Protein AF-A0A7W4W6Y3-F1 (afdb_monomer)

Secondary structure (DSSP, 8-state):
---HHHHHHHHH--GGGHHHHHHHHHHHHHHHSSHHHHHHHHHH-EEGGGTTEEHHHHHHTT-HHHHHHHHHHHHHHHT-

Nearest PDB structures (foldseek):
  6fkg-assembly1_C  TM=7.875E-01  e=5.953E-02  Mycobacterium tuberculosis H37Rv
  8gug-assembly1_C-2  TM=7.371E-01  e=1.110E-01  Vibrio parahaemolyticus RIMD 2210633
  8qnq-assembly1_B  TM=7.946E-01  e=4.124E+00  Pseudomonas aeruginosa PAO1

Radius of gyration: 11.6 Å; Cα contacts (8 Å, |Δi|>4): 80; chains: 1; bounding box: 25×31×28 Å

Mean predicted aligned error: 5.47 Å

Structure (mmCIF, N/CA/C/O backbone):
data_AF-A0A7W4W6Y3-F1
#
_entry.id   AF-A0A7W4W6Y3-F1
#
loop_
_atom_site.group_PDB
_atom_site.id
_atom_site.type_symbol
_atom_site.label_atom_id
_atom_site.label_alt_id
_atom_site.label_comp_id
_atom_site.label_asym_id
_atom_site.label_entity_id
_atom_site.label_seq_id
_atom_site.pdbx_PDB_ins_code
_atom_site.Cartn_x
_atom_site.Cartn_y
_atom_site.Cartn_z
_atom_site.occupancy
_atom_site.B_iso_or_equiv
_atom_site.auth_seq_id
_atom_site.auth_comp_id
_atom_site.auth_asym_id
_atom_site.auth_atom_id
_atom_site.pdbx_PDB_model_num
ATOM 1 N N . MET A 1 1 ? 12.584 14.681 4.678 1.00 59.22 1 MET A N 1
ATOM 2 C CA . MET A 1 1 ? 11.674 14.010 3.729 1.00 59.22 1 MET A CA 1
ATOM 3 C C . MET A 1 1 ? 10.699 13.213 4.568 1.00 59.22 1 MET A C 1
ATOM 5 O O . MET A 1 1 ? 11.139 12.659 5.564 1.00 59.22 1 MET A O 1
ATOM 9 N N . MET A 1 2 ? 9.407 13.264 4.256 1.00 73.00 2 MET A N 1
ATOM 10 C CA . MET A 1 2 ? 8.391 12.479 4.962 1.00 73.00 2 MET A CA 1
ATOM 11 C C . MET A 1 2 ? 8.380 11.083 4.336 1.00 73.00 2 MET A C 1
ATOM 13 O O . MET A 1 2 ? 8.259 10.993 3.115 1.00 73.00 2 MET A O 1
ATOM 17 N N . GLY A 1 3 ? 8.565 10.024 5.124 1.00 82.31 3 GLY A N 1
ATOM 18 C CA . GLY A 1 3 ? 8.569 8.655 4.610 1.00 82.31 3 GLY A CA 1
ATOM 19 C C . GLY A 1 3 ? 7.184 8.212 4.130 1.00 82.31 3 GLY A C 1
ATOM 20 O O . GLY A 1 3 ? 6.158 8.754 4.556 1.00 82.31 3 GLY A O 1
ATOM 21 N N . LEU A 1 4 ? 7.136 7.180 3.279 1.00 84.94 4 LEU A N 1
ATOM 22 C CA . LEU A 1 4 ? 5.889 6.601 2.749 1.00 84.94 4 LEU A CA 1
ATOM 23 C C . LEU A 1 4 ? 4.878 6.273 3.854 1.00 84.94 4 LEU A C 1
ATOM 25 O O . LEU A 1 4 ? 3.694 6.601 3.766 1.00 84.94 4 LEU A O 1
ATOM 29 N N . ARG A 1 5 ? 5.372 5.687 4.942 1.00 86.19 5 ARG A N 1
ATOM 30 C CA . ARG A 1 5 ? 4.569 5.309 6.107 1.00 86.19 5 ARG A CA 1
ATOM 31 C C . ARG A 1 5 ? 3.962 6.520 6.814 1.00 86.19 5 ARG A C 1
ATOM 33 O O . ARG A 1 5 ? 2.777 6.521 7.141 1.00 86.19 5 ARG A O 1
ATOM 40 N N . GLU A 1 6 ? 4.766 7.555 7.044 1.00 84.19 6 GLU A N 1
ATOM 41 C CA . GLU A 1 6 ? 4.332 8.794 7.703 1.00 84.19 6 GLU A CA 1
ATOM 42 C C . GLU A 1 6 ? 3.282 9.527 6.863 1.00 84.19 6 GLU A C 1
ATOM 44 O O . GLU A 1 6 ? 2.312 10.072 7.398 1.00 84.19 6 GLU A O 1
ATOM 49 N N . LYS A 1 7 ? 3.443 9.480 5.537 1.00 84.31 7 LYS A N 1
ATOM 50 C CA . LYS A 1 7 ? 2.496 10.037 4.577 1.00 84.31 7 LYS A CA 1
ATOM 51 C C . LYS A 1 7 ? 1.155 9.301 4.615 1.00 84.31 7 LYS A C 1
ATOM 53 O O . LYS A 1 7 ? 0.137 9.943 4.847 1.00 84.31 7 LYS A O 1
ATOM 58 N N . MET A 1 8 ? 1.149 7.971 4.510 1.00 85.75 8 MET A N 1
ATOM 59 C CA . MET A 1 8 ? -0.072 7.151 4.595 1.00 85.75 8 MET A CA 1
ATOM 60 C C . MET A 1 8 ? -0.824 7.319 5.925 1.00 85.75 8 MET A C 1
ATOM 62 O O . MET A 1 8 ? -2.057 7.365 5.965 1.00 85.75 8 MET A O 1
ATOM 66 N N . LEU A 1 9 ? -0.097 7.419 7.041 1.00 83.19 9 LEU A N 1
ATOM 67 C CA . LEU A 1 9 ? -0.706 7.676 8.350 1.00 83.19 9 LEU A CA 1
ATOM 68 C C . LEU A 1 9 ? -1.356 9.058 8.412 1.00 83.19 9 LEU A C 1
ATOM 70 O O . LEU A 1 9 ? -2.448 9.196 8.962 1.00 83.19 9 LEU A O 1
ATOM 74 N N . SER A 1 10 ? -0.714 10.056 7.807 1.00 85.25 10 SER A N 1
ATOM 75 C CA . SER A 1 10 ? -1.258 11.411 7.703 1.00 85.25 10 SER A CA 1
ATOM 76 C C . SER A 1 10 ? -2.483 11.466 6.785 1.00 85.25 10 SER A C 1
ATOM 78 O O . SER A 1 10 ? -3.474 12.096 7.143 1.00 85.25 10 SER A O 1
ATOM 80 N N . ASP A 1 11 ? -2.449 10.760 5.650 1.00 81.56 11 ASP A N 1
ATOM 81 C CA . ASP A 1 11 ? -3.552 10.676 4.680 1.00 81.56 11 ASP A CA 1
ATOM 82 C C . ASP A 1 11 ? -4.787 9.978 5.259 1.00 81.56 11 ASP A C 1
ATOM 84 O O . ASP A 1 11 ? -5.918 10.405 5.042 1.00 81.56 11 ASP A O 1
ATOM 88 N N . SER A 1 12 ? -4.578 8.893 6.007 1.00 78.75 12 SER A N 1
ATOM 89 C CA . SER A 1 12 ? -5.678 8.099 6.554 1.00 78.75 12 SER A CA 1
ATOM 90 C C . SER A 1 12 ? -6.344 8.730 7.778 1.00 78.75 12 SER A C 1
ATOM 92 O O . SER A 1 12 ? -7.491 8.402 8.100 1.00 78.75 12 SER A O 1
ATOM 94 N N . GLY A 1 13 ? -5.628 9.603 8.498 1.00 75.38 13 GLY A N 1
ATOM 95 C CA . GLY A 1 13 ? -6.116 10.296 9.692 1.00 75.38 13 GLY A CA 1
ATOM 96 C C . GLY A 1 13 ? -6.574 9.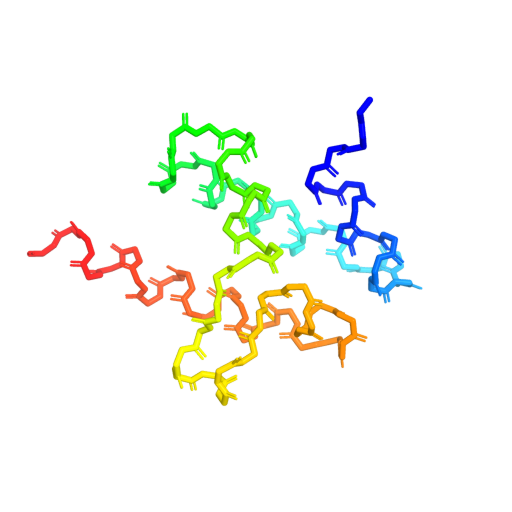370 10.827 1.00 75.38 13 GLY A C 1
ATOM 97 O O . GLY A 1 13 ? -7.268 9.821 11.740 1.00 75.38 13 GLY A O 1
ATOM 98 N N . MET A 1 14 ? -6.241 8.071 10.777 1.00 70.12 14 MET A N 1
ATOM 99 C CA . MET A 1 14 ? -6.722 7.070 11.731 1.00 70.12 14 MET A CA 1
ATOM 100 C C . MET A 1 14 ? -5.561 6.285 12.359 1.00 70.12 14 MET A C 1
ATOM 102 O O . MET A 1 14 ? -4.870 5.535 11.668 1.00 70.12 14 MET A O 1
ATOM 106 N N . PRO A 1 15 ? -5.388 6.348 13.692 1.00 66.50 15 PRO A N 1
ATOM 107 C CA . PRO A 1 15 ? -4.270 5.696 14.378 1.00 66.50 15 PRO A CA 1
ATOM 108 C C . PRO A 1 15 ? -4.329 4.157 14.343 1.00 66.50 15 PRO A C 1
ATOM 110 O O . PRO A 1 15 ? -3.314 3.502 14.573 1.00 66.50 15 PRO A O 1
ATOM 113 N N . GLY A 1 16 ? -5.492 3.569 14.034 1.00 72.50 16 GLY A N 1
ATOM 114 C CA . GLY A 1 16 ? -5.694 2.115 13.952 1.00 72.50 16 GLY A CA 1
ATOM 115 C C . GLY A 1 16 ? -5.205 1.456 12.656 1.00 72.50 16 GLY A C 1
ATOM 116 O O . GLY A 1 16 ? -5.268 0.236 12.541 1.00 72.50 16 GLY A O 1
ATOM 117 N N . LEU A 1 17 ? -4.726 2.232 11.678 1.00 73.00 17 LEU A N 1
ATOM 118 C CA . LEU A 1 17 ? -4.267 1.710 10.384 1.00 73.00 17 LEU A CA 1
ATOM 119 C C . LEU A 1 17 ? -2.762 1.439 10.312 1.00 73.00 17 LEU A C 1
ATOM 121 O O . LEU A 1 17 ? -2.308 0.878 9.320 1.00 73.00 17 LEU A O 1
ATOM 125 N N . GLN A 1 18 ? -2.005 1.759 11.365 1.00 77.25 18 GLN A N 1
ATOM 126 C CA . GLN A 1 18 ? -0.561 1.510 11.461 1.00 77.25 18 GLN A CA 1
ATOM 127 C C . GLN A 1 18 ? -0.101 0.125 10.974 1.00 77.25 18 GLN A C 1
ATOM 129 O O . GLN A 1 18 ? 0.784 0.099 10.121 1.00 77.25 18 GLN A O 1
ATOM 134 N N . PRO A 1 19 ? -0.690 -1.008 11.415 1.00 81.00 19 PRO A N 1
ATOM 135 C CA . PRO A 1 19 ? -0.228 -2.321 10.959 1.00 81.00 19 PRO A CA 1
ATOM 136 C C . PRO A 1 19 ? -0.457 -2.542 9.458 1.00 81.00 19 PRO A C 1
ATOM 138 O O . PRO A 1 19 ? 0.357 -3.168 8.794 1.00 81.00 19 PRO A O 1
ATOM 141 N N . ARG A 1 20 ? -1.537 -1.983 8.896 1.00 83.44 20 ARG A N 1
ATOM 142 C CA . ARG A 1 20 ? -1.829 -2.085 7.457 1.00 83.44 20 ARG A CA 1
ATOM 143 C C . ARG A 1 20 ? -0.903 -1.203 6.628 1.00 83.44 20 ARG A C 1
ATOM 145 O O . ARG A 1 20 ? -0.462 -1.618 5.569 1.00 83.44 20 ARG A O 1
ATOM 152 N N . VAL A 1 21 ? -0.609 0.002 7.113 1.00 84.81 21 VAL A N 1
ATOM 153 C CA . VAL A 1 21 ? 0.337 0.924 6.472 1.00 84.81 21 VAL A CA 1
ATOM 154 C C . VAL A 1 21 ? 1.744 0.333 6.448 1.00 84.81 21 VAL A C 1
ATOM 156 O O . VAL A 1 21 ? 2.434 0.450 5.440 1.00 84.81 21 VAL A O 1
ATOM 159 N N . GLU A 1 22 ? 2.166 -0.305 7.541 1.00 85.81 22 GLU A N 1
ATOM 160 C CA . GLU A 1 22 ? 3.463 -0.980 7.604 1.00 85.81 22 GLU A CA 1
ATOM 161 C C . GLU A 1 22 ? 3.542 -2.131 6.594 1.00 85.81 22 GLU A C 1
ATOM 163 O O . GLU A 1 22 ? 4.507 -2.187 5.838 1.00 85.81 22 GLU A O 1
ATOM 168 N N . GLU A 1 23 ? 2.497 -2.961 6.505 1.00 87.62 23 GLU A N 1
ATOM 169 C CA . GLU A 1 23 ? 2.419 -4.050 5.525 1.00 87.62 23 GLU A CA 1
ATOM 170 C C . GLU A 1 23 ? 2.470 -3.524 4.078 1.00 87.62 23 GLU A C 1
ATOM 172 O O . GLU A 1 23 ? 3.313 -3.963 3.303 1.00 87.62 23 GLU A O 1
ATOM 177 N N . ILE A 1 24 ? 1.657 -2.517 3.722 1.00 86.69 24 ILE A N 1
ATOM 178 C CA . ILE A 1 24 ? 1.665 -1.913 2.374 1.00 86.69 24 ILE A CA 1
ATOM 179 C C . ILE A 1 24 ? 3.047 -1.355 2.028 1.00 86.69 24 ILE A C 1
ATOM 181 O O . ILE A 1 24 ? 3.559 -1.607 0.939 1.00 86.69 24 ILE A O 1
ATOM 185 N N . ALA A 1 25 ? 3.640 -0.566 2.928 1.00 87.50 25 ALA A N 1
ATOM 186 C CA . ALA A 1 25 ? 4.923 0.077 2.676 1.00 87.50 25 ALA A CA 1
ATOM 187 C C . ALA A 1 25 ? 6.049 -0.952 2.529 1.00 87.50 25 ALA A C 1
ATOM 189 O O . ALA A 1 25 ? 6.900 -0.792 1.657 1.00 87.50 25 ALA A O 1
ATOM 190 N N . GLN A 1 26 ? 6.037 -2.009 3.345 1.00 88.00 26 GLN A N 1
ATOM 191 C CA . GLN A 1 26 ? 7.001 -3.098 3.244 1.00 88.00 26 GLN A CA 1
ATOM 192 C C . GLN A 1 26 ? 6.850 -3.845 1.919 1.00 88.00 26 GLN A C 1
ATOM 194 O O . GLN A 1 26 ? 7.820 -3.922 1.171 1.00 88.00 26 GLN A O 1
ATOM 199 N N . THR A 1 27 ? 5.638 -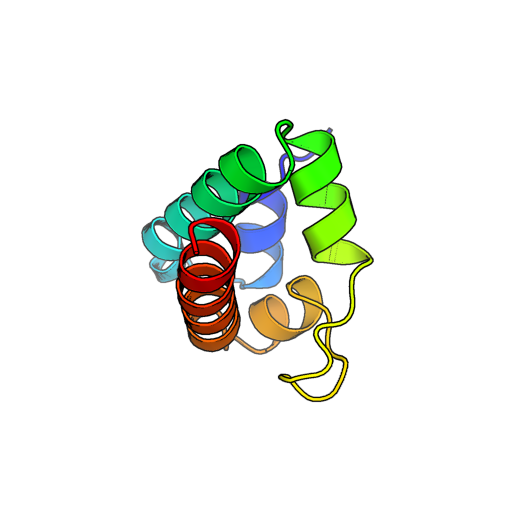4.296 1.582 1.00 88.06 27 THR A N 1
ATOM 200 C CA . THR A 1 27 ? 5.378 -5.006 0.324 1.00 88.06 27 THR A CA 1
ATOM 201 C C . THR A 1 27 ? 5.743 -4.151 -0.884 1.00 88.06 27 THR A C 1
ATOM 203 O O . THR A 1 27 ? 6.416 -4.630 -1.788 1.00 88.06 27 THR A O 1
ATOM 206 N N . LEU A 1 28 ? 5.372 -2.867 -0.900 1.00 86.69 28 LEU A N 1
ATOM 207 C CA . LEU A 1 28 ? 5.756 -1.964 -1.986 1.00 86.69 28 LEU A CA 1
ATOM 208 C C . LEU A 1 28 ? 7.267 -1.778 -2.081 1.00 86.69 28 LEU A C 1
ATOM 210 O O . LEU A 1 28 ? 7.789 -1.737 -3.187 1.00 86.69 28 LEU A O 1
ATOM 214 N N . CYS A 1 29 ? 7.966 -1.659 -0.953 1.00 87.69 29 CYS A N 1
ATOM 215 C CA . CYS A 1 29 ? 9.420 -1.530 -0.935 1.00 87.69 29 CYS A CA 1
ATOM 216 C C . CYS A 1 29 ? 10.104 -2.796 -1.473 1.00 87.69 29 CYS A C 1
ATOM 218 O O . CYS A 1 29 ? 11.064 -2.691 -2.231 1.00 87.69 29 CYS A O 1
ATOM 220 N N . GLU A 1 30 ? 9.587 -3.983 -1.148 1.00 86.81 30 GLU A N 1
ATOM 221 C CA . GLU A 1 30 ? 10.064 -5.248 -1.721 1.00 86.81 30 GLU A CA 1
ATOM 222 C C . GLU A 1 30 ? 9.790 -5.328 -3.228 1.00 86.81 30 GLU A C 1
ATOM 224 O O . GLU A 1 30 ? 10.645 -5.778 -3.988 1.00 86.81 30 GLU A O 1
ATOM 229 N N . TRP A 1 31 ? 8.633 -4.832 -3.672 1.00 84.38 31 TRP A N 1
ATOM 230 C CA . TRP A 1 31 ? 8.213 -4.887 -5.072 1.00 84.38 31 TRP A CA 1
ATOM 231 C C . TRP A 1 31 ? 8.963 -3.894 -5.970 1.00 84.38 31 TRP A C 1
ATOM 233 O O . TRP A 1 31 ? 9.352 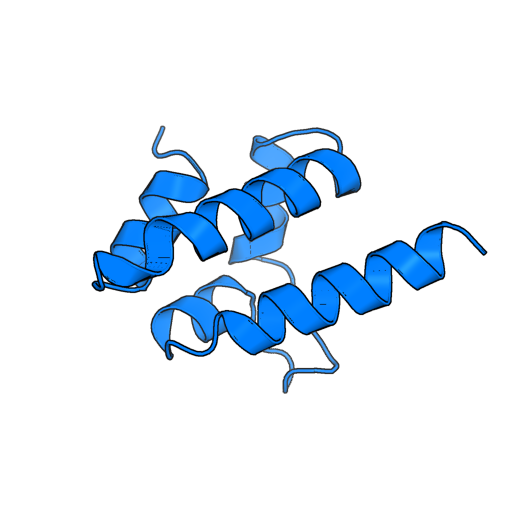-4.228 -7.087 1.00 84.38 31 TRP A O 1
ATOM 243 N N . THR A 1 32 ? 9.188 -2.668 -5.491 1.00 85.44 32 THR A N 1
ATOM 244 C CA . THR A 1 32 ? 9.901 -1.615 -6.235 1.00 85.44 32 THR A CA 1
ATOM 245 C C . THR A 1 32 ? 11.410 -1.613 -5.977 1.00 85.44 32 THR A C 1
ATOM 247 O O . THR A 1 32 ? 12.173 -0.979 -6.705 1.00 85.44 32 THR A O 1
ATOM 250 N N . GLY A 1 33 ? 11.863 -2.311 -4.933 1.00 84.12 33 GLY A N 1
ATOM 251 C CA . GLY A 1 33 ? 13.260 -2.392 -4.513 1.00 84.12 33 GLY A CA 1
ATOM 252 C C . GLY A 1 33 ? 13.782 -1.159 -3.765 1.00 84.12 33 GLY A C 1
ATOM 253 O O . GLY A 1 33 ? 14.964 -1.123 -3.418 1.00 84.12 33 GLY A O 1
ATOM 254 N N . SER A 1 34 ? 12.957 -0.131 -3.530 1.00 86.75 34 SER A N 1
ATOM 255 C CA . SER A 1 34 ? 13.363 1.075 -2.799 1.00 86.75 34 SER A CA 1
ATOM 256 C C . SER A 1 34 ? 12.172 1.844 -2.226 1.00 86.75 34 SER A C 1
ATOM 258 O O . SER A 1 34 ? 11.129 1.962 -2.866 1.00 86.75 34 SER A O 1
ATOM 260 N N . GLU A 1 35 ? 12.347 2.450 -1.049 1.00 86.00 35 GLU A N 1
ATOM 261 C CA . GLU A 1 35 ? 11.306 3.263 -0.409 1.00 86.00 35 GLU A CA 1
ATOM 262 C C . GLU A 1 35 ? 10.910 4.487 -1.255 1.00 86.00 35 GLU A C 1
ATOM 264 O O . GLU A 1 35 ? 9.724 4.792 -1.355 1.00 86.00 35 GLU A O 1
ATOM 269 N N . ASP A 1 36 ? 11.858 5.143 -1.936 1.00 87.88 36 ASP A N 1
ATOM 270 C CA . ASP A 1 36 ? 11.564 6.268 -2.837 1.00 87.88 36 ASP A CA 1
ATOM 271 C C . ASP A 1 36 ? 10.674 5.844 -4.014 1.00 87.88 36 ASP A C 1
ATOM 273 O O . ASP A 1 36 ? 9.735 6.551 -4.382 1.00 87.88 36 ASP A O 1
ATOM 277 N N . GLN A 1 37 ? 10.922 4.663 -4.589 1.00 87.62 37 GLN A N 1
ATOM 278 C CA . GLN A 1 37 ? 10.095 4.138 -5.679 1.00 87.62 37 GLN A CA 1
ATOM 279 C C . GLN A 1 37 ? 8.731 3.661 -5.175 1.00 87.62 37 GLN A C 1
ATOM 281 O O . GLN A 1 37 ? 7.721 3.889 -5.836 1.00 87.62 37 GLN A O 1
ATOM 286 N N . ALA A 1 38 ? 8.679 3.044 -3.991 1.00 88.75 38 ALA A N 1
ATOM 287 C CA . ALA A 1 38 ? 7.427 2.699 -3.323 1.00 88.75 38 ALA A CA 1
ATOM 288 C C . ALA A 1 38 ? 6.577 3.952 -3.060 1.00 88.75 38 ALA A C 1
ATOM 290 O O . ALA A 1 38 ? 5.366 3.940 -3.285 1.00 88.75 38 ALA A O 1
ATOM 291 N N . TYR A 1 39 ? 7.218 5.047 -2.642 1.00 89.12 39 TYR A N 1
ATOM 292 C CA . TYR A 1 39 ? 6.569 6.340 -2.476 1.00 89.12 39 TYR A CA 1
ATOM 293 C C . TYR A 1 39 ? 6.035 6.869 -3.804 1.00 89.12 39 TYR A C 1
ATOM 295 O O . TYR A 1 39 ? 4.852 7.171 -3.902 1.00 89.12 39 TYR A O 1
ATOM 303 N N . GLN A 1 40 ? 6.869 6.938 -4.841 1.00 89.38 40 GLN A N 1
ATOM 304 C CA . GLN A 1 40 ? 6.449 7.391 -6.170 1.00 89.38 40 GLN A CA 1
A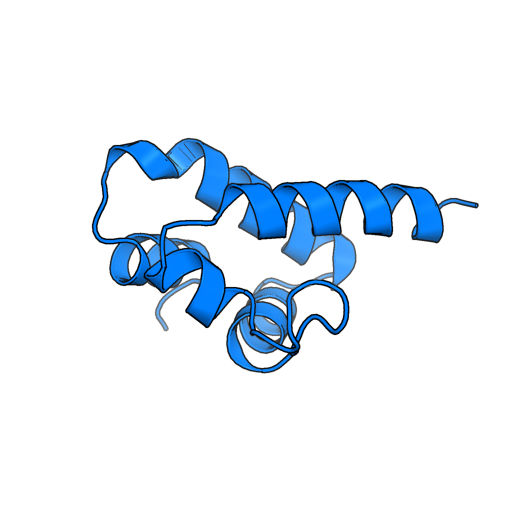TOM 305 C C . GLN A 1 40 ? 5.268 6.574 -6.702 1.00 89.38 40 GLN A C 1
ATOM 307 O O . GLN A 1 40 ? 4.272 7.145 -7.137 1.00 89.38 40 GLN A O 1
ATOM 312 N N . TRP A 1 41 ? 5.316 5.249 -6.568 1.00 89.69 41 TRP A N 1
ATOM 313 C CA . TRP A 1 41 ? 4.208 4.378 -6.944 1.00 89.69 41 TRP A CA 1
ATOM 314 C C . TRP A 1 41 ? 2.928 4.713 -6.174 1.00 89.69 41 TRP A C 1
ATOM 316 O O . TRP A 1 41 ? 1.863 4.868 -6.766 1.00 89.69 41 TRP A O 1
ATOM 326 N N . TYR A 1 42 ? 3.033 4.895 -4.859 1.00 88.75 42 TYR A N 1
ATOM 327 C CA . TYR A 1 42 ? 1.891 5.203 -4.006 1.00 88.75 42 TYR A CA 1
ATOM 328 C C . TYR A 1 42 ? 1.140 6.479 -4.418 1.00 88.75 42 TYR A C 1
ATOM 330 O O . TYR A 1 42 ? -0.096 6.493 -4.387 1.00 88.75 42 TYR A O 1
ATOM 338 N N . VAL A 1 43 ? 1.866 7.530 -4.820 1.00 89.81 43 VA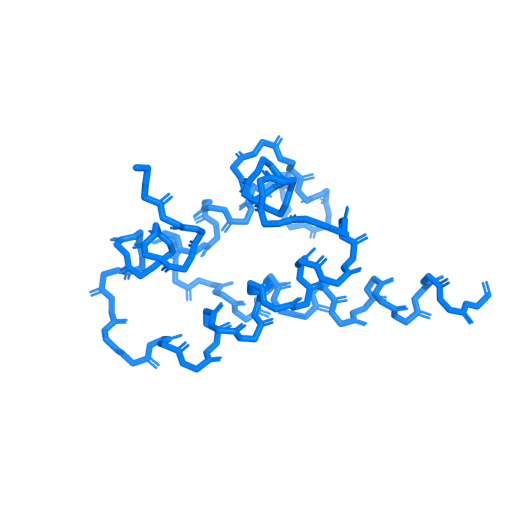L A N 1
ATOM 339 C CA . VAL A 1 43 ? 1.261 8.819 -5.196 1.00 89.81 43 VAL A CA 1
ATOM 340 C C . VAL A 1 43 ? 0.889 8.886 -6.679 1.00 89.81 43 VAL A C 1
ATOM 342 O O . VAL A 1 43 ? -0.137 9.468 -7.020 1.00 89.81 43 VAL A O 1
ATOM 345 N N . GLU A 1 44 ? 1.701 8.308 -7.567 1.00 88.69 44 GLU A N 1
ATOM 346 C CA . GLU A 1 44 ? 1.623 8.574 -9.011 1.00 88.69 44 GLU A CA 1
ATOM 347 C C . GLU A 1 44 ? 1.067 7.418 -9.843 1.00 88.69 44 GLU A C 1
ATOM 349 O O . GLU A 1 44 ? 0.654 7.654 -10.978 1.00 88.69 44 GLU A O 1
ATOM 354 N N . HIS A 1 45 ? 1.022 6.185 -9.325 1.00 86.38 45 HIS A N 1
ATOM 355 C CA . HIS A 1 45 ? 0.531 5.044 -10.100 1.00 86.38 45 HIS A CA 1
ATOM 356 C C . HIS A 1 45 ? -0.967 4.788 -9.867 1.00 86.38 45 HIS A C 1
ATOM 358 O O . HIS A 1 45 ? -1.358 4.292 -8.806 1.0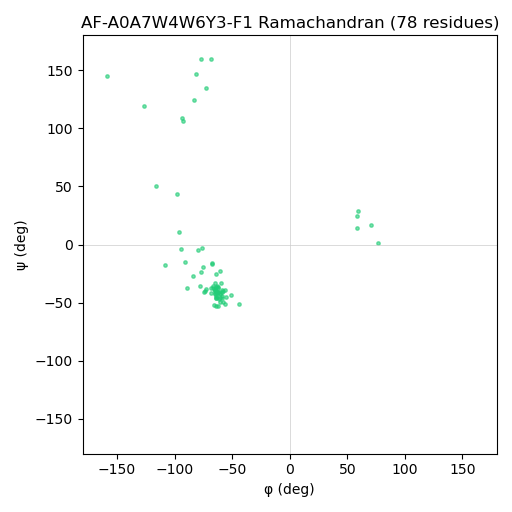0 86.38 45 HIS A O 1
ATOM 364 N N . PRO A 1 46 ? -1.834 5.072 -10.859 1.00 88.00 46 PRO A N 1
ATOM 365 C CA . PRO A 1 46 ? -3.239 4.706 -10.786 1.00 88.00 46 PRO A CA 1
ATOM 366 C C . PRO A 1 46 ? -3.416 3.195 -10.960 1.00 88.00 46 PRO A C 1
ATOM 368 O O . PRO A 1 46 ? -2.864 2.575 -11.872 1.00 88.00 46 PRO A O 1
ATOM 371 N N . ILE A 1 47 ? -4.244 2.600 -10.107 1.00 86.31 47 ILE A N 1
ATOM 372 C CA . ILE A 1 47 ? -4.560 1.176 -10.143 1.00 86.31 47 ILE A CA 1
ATOM 373 C C . ILE A 1 47 ? -5.814 0.994 -11.001 1.00 86.31 47 ILE A C 1
ATOM 375 O O . ILE A 1 47 ? -6.929 1.310 -10.580 1.00 86.31 47 ILE A O 1
ATOM 379 N N . ALA A 1 48 ? -5.648 0.474 -12.221 1.00 83.62 48 ALA A N 1
ATOM 380 C CA . ALA A 1 48 ? -6.746 0.316 -13.182 1.00 83.62 48 ALA A CA 1
ATOM 381 C C . ALA A 1 48 ? -7.917 -0.517 -12.624 1.00 83.62 48 ALA A C 1
ATOM 383 O O . ALA A 1 48 ? -9.080 -0.163 -12.817 1.00 83.62 48 ALA A O 1
ATOM 384 N N . SER A 1 49 ? -7.610 -1.572 -11.864 1.00 83.31 49 SER A N 1
ATOM 385 C CA . SER A 1 49 ? -8.602 -2.437 -11.211 1.00 83.31 49 SER A CA 1
ATOM 386 C C . SER A 1 49 ? -9.385 -1.747 -10.086 1.00 83.31 49 SER A C 1
ATOM 388 O O . SER A 1 49 ? -10.434 -2.242 -9.689 1.00 83.31 49 SER A O 1
ATOM 390 N N . LEU A 1 50 ? -8.904 -0.604 -9.586 1.00 86.38 50 LEU A N 1
ATOM 391 C CA . LEU A 1 50 ? -9.506 0.169 -8.496 1.00 86.38 50 LEU A CA 1
ATOM 392 C C . LEU A 1 50 ? -9.959 1.544 -9.002 1.00 86.38 50 LEU A C 1
ATOM 394 O O . LEU A 1 50 ? -9.624 2.585 -8.440 1.00 86.38 50 LEU A O 1
ATOM 398 N N . TRP A 1 51 ? -10.715 1.545 -10.104 1.00 88.12 51 TRP A N 1
ATOM 399 C CA . TRP A 1 51 ? -11.277 2.750 -10.732 1.00 88.12 51 TRP A CA 1
ATOM 400 C C . TRP A 1 51 ? -10.235 3.794 -11.172 1.00 88.12 51 TRP A C 1
ATOM 402 O O . TRP A 1 51 ? -10.549 4.981 -11.229 1.00 88.12 51 TRP A O 1
ATOM 412 N N . A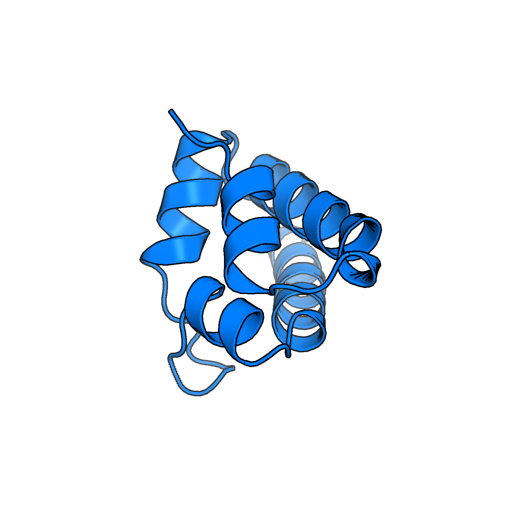SN A 1 52 ? -9.011 3.369 -11.507 1.00 88.00 52 ASN A N 1
ATOM 413 C CA . ASN A 1 52 ? -7.874 4.253 -11.810 1.00 88.00 52 ASN A CA 1
ATOM 414 C C . ASN A 1 52 ? -7.508 5.211 -10.663 1.00 88.00 52 ASN A C 1
ATOM 416 O O . ASN A 1 52 ? -6.926 6.268 -10.905 1.00 88.00 52 ASN A O 1
ATOM 420 N N . LYS A 1 53 ? -7.838 4.853 -9.419 1.00 89.06 53 LYS A N 1
ATOM 421 C CA . LYS A 1 53 ? -7.403 5.605 -8.243 1.00 89.06 53 LYS A CA 1
ATOM 422 C C . LYS A 1 53 ? -5.978 5.226 -7.870 1.00 89.06 53 LYS A C 1
ATOM 424 O O . LYS A 1 53 ? -5.564 4.078 -8.048 1.00 89.06 53 LYS A O 1
ATOM 429 N N . THR A 1 54 ? -5.228 6.189 -7.354 1.00 90.81 54 THR A N 1
ATOM 430 C CA . THR A 1 54 ? -3.905 5.926 -6.779 1.00 90.81 54 THR A CA 1
ATOM 431 C C . THR A 1 54 ? -4.057 5.316 -5.389 1.00 90.81 54 THR A C 1
ATOM 433 O O . THR A 1 54 ? -5.102 5.451 -4.742 1.00 90.81 54 THR A O 1
ATOM 436 N N . ALA A 1 55 ? -3.015 4.641 -4.903 1.00 88.38 55 ALA A N 1
ATOM 437 C CA . ALA A 1 55 ? -3.033 4.107 -3.546 1.00 88.38 55 ALA A CA 1
ATOM 438 C C . ALA A 1 55 ? -3.207 5.224 -2.501 1.00 88.38 55 ALA A C 1
ATOM 440 O O . ALA A 1 55 ? -3.907 5.013 -1.513 1.00 88.38 55 ALA A O 1
ATOM 441 N N . GLU A 1 56 ? -2.674 6.424 -2.754 1.00 90.19 56 GLU A N 1
ATOM 442 C CA . GLU A 1 56 ? -2.928 7.613 -1.934 1.00 90.19 56 GLU A CA 1
ATOM 443 C C . GLU A 1 56 ? -4.415 7.944 -1.805 1.00 90.19 56 GLU A C 1
ATOM 445 O O . GLU A 1 56 ? -4.925 8.083 -0.692 1.00 90.19 56 GLU A O 1
ATOM 450 N N . GLN A 1 57 ? -5.128 8.023 -2.926 1.00 90.44 57 GLN A N 1
ATOM 451 C CA . GLN A 1 57 ? -6.557 8.334 -2.922 1.00 90.44 57 GLN A CA 1
ATOM 452 C C . GLN A 1 57 ? -7.355 7.276 -2.154 1.00 90.44 57 GLN A C 1
ATOM 454 O O . GLN A 1 57 ? -8.225 7.612 -1.356 1.00 90.44 57 GLN A O 1
ATOM 459 N N . LEU A 1 58 ? -7.002 6.000 -2.320 1.00 88.81 58 LEU A N 1
ATOM 460 C CA . LEU A 1 58 ? -7.644 4.895 -1.606 1.00 88.81 58 LEU A CA 1
ATOM 461 C C . LEU A 1 58 ? -7.364 4.935 -0.095 1.00 88.81 58 LEU A C 1
ATOM 463 O O . LEU A 1 58 ? -8.254 4.653 0.707 1.00 88.81 58 LEU A O 1
ATOM 467 N N . VAL A 1 59 ? -6.151 5.318 0.319 1.00 85.56 59 VAL A N 1
ATOM 468 C CA . VAL A 1 59 ? -5.815 5.525 1.737 1.00 85.56 59 VAL A CA 1
ATOM 469 C C . VAL A 1 59 ? -6.611 6.694 2.326 1.00 85.56 59 VAL A C 1
ATOM 471 O O . VAL A 1 59 ? -7.137 6.561 3.434 1.00 85.56 59 VAL A O 1
ATOM 474 N N . GLN A 1 60 ? -6.748 7.803 1.592 1.00 85.94 60 GLN A N 1
ATOM 475 C CA . GLN A 1 60 ? -7.556 8.962 2.000 1.00 85.94 60 GLN A CA 1
ATOM 476 C C . GLN A 1 60 ? -9.047 8.612 2.124 1.00 85.94 60 GLN A C 1
ATOM 478 O O . GLN A 1 60 ? -9.726 9.072 3.043 1.00 85.94 60 GLN A O 1
ATOM 483 N N . GLU A 1 61 ? -9.552 7.740 1.251 1.00 87.19 61 GLU A N 1
ATOM 484 C CA . GLU A 1 61 ? -10.919 7.208 1.312 1.00 87.19 61 GLU A CA 1
ATOM 485 C C . GLU A 1 61 ? -11.117 6.136 2.394 1.00 87.19 61 GLU A C 1
ATOM 487 O O . GLU A 1 61 ? -12.246 5.721 2.646 1.00 87.19 61 GLU A O 1
ATOM 492 N N . LYS A 1 62 ? -10.050 5.761 3.115 1.00 81.06 62 LYS A N 1
ATOM 493 C CA . LYS A 1 62 ? -10.032 4.737 4.178 1.00 81.06 62 LYS A CA 1
ATOM 494 C C . LYS A 1 62 ? -10.189 3.300 3.669 1.00 81.06 62 LYS A C 1
ATOM 496 O O . LYS A 1 62 ? -10.369 2.382 4.472 1.00 81.06 62 LYS A O 1
ATOM 501 N N . ASP A 1 63 ? -9.984 3.086 2.374 1.00 84.31 63 ASP A N 1
ATOM 502 C CA . ASP A 1 63 ? -10.077 1.800 1.681 1.00 84.31 63 ASP A CA 1
ATOM 503 C C . ASP A 1 63 ? -8.703 1.129 1.490 1.00 84.31 63 ASP A C 1
ATOM 505 O O . ASP A 1 63 ? -8.388 0.540 0.455 1.00 84.31 63 ASP A O 1
ATOM 509 N N . LEU A 1 64 ? -7.868 1.147 2.535 1.00 83.94 64 LEU A N 1
ATOM 510 C CA . LEU A 1 64 ? -6.520 0.549 2.521 1.00 83.94 64 LEU A CA 1
ATOM 511 C C . LEU A 1 64 ? -6.531 -0.960 2.251 1.00 83.94 64 LEU A C 1
ATOM 513 O O . LEU A 1 64 ? -5.534 -1.529 1.813 1.00 83.94 64 LEU A O 1
ATOM 517 N N . VAL A 1 65 ? -7.661 -1.613 2.528 1.00 85.06 65 VAL A N 1
ATOM 518 C CA . VAL A 1 65 ? -7.854 -3.042 2.267 1.00 85.06 65 VAL A CA 1
ATOM 519 C C . VAL A 1 65 ? -7.755 -3.337 0.771 1.00 85.06 65 VAL A C 1
ATOM 521 O O . VAL A 1 65 ? -7.169 -4.348 0.412 1.00 85.06 65 VAL A O 1
ATOM 524 N N . LEU A 1 66 ? -8.250 -2.446 -0.094 1.00 86.75 66 LEU A N 1
ATOM 525 C CA . LEU A 1 66 ? -8.184 -2.635 -1.545 1.00 86.75 66 LEU A CA 1
ATOM 526 C C . LEU A 1 66 ? -6.748 -2.546 -2.066 1.00 86.75 66 LEU A C 1
ATOM 528 O O . LEU A 1 66 ? -6.364 -3.317 -2.940 1.00 86.75 66 LEU A O 1
ATOM 532 N N . VAL A 1 67 ? -5.941 -1.643 -1.500 1.00 86.38 67 VAL A N 1
ATOM 533 C CA . VAL A 1 67 ? -4.513 -1.529 -1.836 1.00 86.38 67 VAL A CA 1
ATOM 534 C C . VAL A 1 67 ? -3.771 -2.800 -1.422 1.00 86.38 67 VAL A C 1
ATOM 536 O O . VAL A 1 67 ? -3.024 -3.357 -2.219 1.00 86.38 67 VAL A O 1
ATOM 539 N N . LEU A 1 68 ? -4.014 -3.299 -0.206 1.00 86.81 68 LEU A N 1
ATOM 540 C CA . LEU A 1 68 ? -3.426 -4.556 0.271 1.00 86.81 68 LEU A CA 1
ATOM 541 C C . LEU A 1 68 ? -3.828 -5.758 -0.583 1.00 86.81 68 LEU A C 1
ATOM 543 O O . LEU A 1 68 ? -2.978 -6.568 -0.941 1.00 86.81 68 LEU A O 1
ATOM 547 N N . ASP A 1 69 ? -5.112 -5.876 -0.911 1.00 87.88 69 ASP A N 1
ATOM 548 C CA . ASP A 1 69 ? -5.635 -6.974 -1.723 1.00 87.88 69 ASP A CA 1
ATOM 549 C C . ASP A 1 69 ? -5.037 -6.962 -3.138 1.00 87.88 69 ASP A C 1
ATOM 551 O O . ASP A 1 69 ? -4.596 -7.995 -3.649 1.00 87.88 69 ASP A O 1
ATOM 555 N N . PHE A 1 70 ? -4.907 -5.768 -3.728 1.00 87.31 70 PHE A N 1
ATOM 556 C CA . PHE A 1 70 ? -4.230 -5.573 -5.005 1.00 87.31 70 PHE A CA 1
ATOM 557 C C . PHE A 1 70 ? -2.752 -5.972 -4.944 1.00 87.31 70 PHE A C 1
ATOM 559 O O . PHE A 1 70 ? -2.279 -6.678 -5.835 1.00 87.31 70 PHE A O 1
ATOM 566 N N . LEU A 1 71 ? -2.022 -5.544 -3.909 1.00 84.56 71 LEU A N 1
ATOM 567 C CA . LEU A 1 71 ? -0.602 -5.866 -3.756 1.00 84.56 71 LEU A CA 1
ATOM 568 C C . LEU A 1 71 ? -0.382 -7.366 -3.569 1.00 84.56 71 LEU A C 1
ATOM 570 O O . LEU A 1 71 ? 0.459 -7.936 -4.254 1.00 84.56 71 LEU A O 1
ATOM 574 N N . ARG A 1 72 ? -1.192 -8.026 -2.733 1.00 84.75 72 ARG A N 1
ATOM 575 C CA . ARG A 1 72 ? -1.149 -9.488 -2.555 1.00 84.75 72 ARG A CA 1
ATOM 576 C C . ARG A 1 72 ? -1.445 -10.231 -3.856 1.00 84.75 72 ARG A C 1
ATOM 578 O O . ARG A 1 72 ? -0.752 -11.185 -4.190 1.00 84.75 72 ARG A O 1
ATOM 585 N N . SER A 1 73 ? -2.444 -9.775 -4.610 1.00 83.19 73 SER A N 1
ATOM 586 C CA . SER A 1 73 ? -2.793 -10.370 -5.905 1.00 83.19 73 SER A CA 1
ATOM 587 C C . SER A 1 73 ? -1.699 -10.160 -6.957 1.00 83.19 73 SER A C 1
ATOM 589 O O . SER A 1 73 ? -1.456 -11.039 -7.78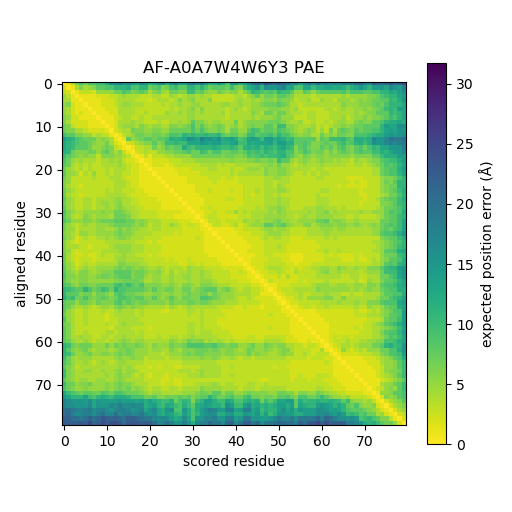1 1.00 83.19 73 SER A O 1
ATOM 591 N N . SER A 1 74 ? -1.027 -9.006 -6.932 1.00 76.81 74 SER A N 1
ATOM 592 C CA . SER A 1 74 ? 0.036 -8.652 -7.881 1.00 76.81 74 SER A CA 1
ATOM 593 C C . SER A 1 74 ? 1.365 -9.340 -7.564 1.00 76.81 74 SER A C 1
ATOM 595 O O . SER A 1 74 ? 2.067 -9.748 -8.486 1.00 76.81 74 SER A O 1
ATOM 597 N N . ASP A 1 75 ? 1.689 -9.530 -6.285 1.00 64.88 75 ASP A N 1
ATOM 598 C CA . ASP A 1 75 ? 2.841 -10.324 -5.844 1.00 64.88 75 ASP A CA 1
ATOM 599 C C . ASP A 1 75 ? 2.721 -11.780 -6.320 1.00 64.88 75 ASP A C 1
ATOM 601 O O . ASP A 1 75 ? 3.644 -12.335 -6.917 1.00 64.88 75 ASP A O 1
ATOM 605 N N . GLN A 1 76 ? 1.519 -12.353 -6.211 1.00 58.75 76 GLN A N 1
ATOM 606 C CA . GLN A 1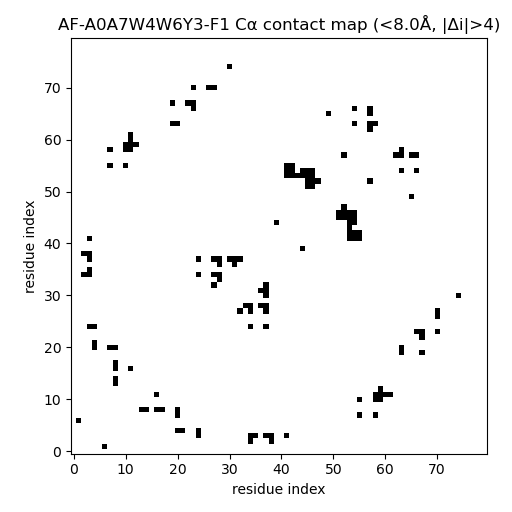 76 ? 1.230 -13.705 -6.688 1.00 58.75 76 GLN A CA 1
ATOM 607 C C . GLN A 1 76 ? 1.362 -13.857 -8.217 1.00 58.75 76 GLN A C 1
ATOM 609 O O . GLN A 1 76 ? 1.610 -14.959 -8.704 1.00 58.75 76 GLN A O 1
ATOM 614 N N . LEU A 1 77 ? 1.200 -12.766 -8.975 1.00 51.12 77 LEU A N 1
ATOM 615 C CA . LEU A 1 77 ? 1.388 -12.733 -10.431 1.00 51.12 77 LEU A CA 1
ATOM 616 C C . LEU A 1 77 ? 2.854 -12.525 -10.837 1.00 51.12 77 LEU A C 1
ATOM 618 O O . LEU A 1 77 ? 3.244 -12.966 -11.913 1.00 51.12 77 LEU A O 1
ATOM 622 N N . ALA A 1 78 ? 3.667 -11.872 -10.005 1.00 50.50 78 ALA A N 1
ATOM 623 C CA . ALA A 1 78 ? 5.087 -11.648 -10.281 1.00 50.50 78 ALA A CA 1
ATOM 624 C C . ALA A 1 78 ? 5.948 -12.910 -10.074 1.00 50.50 78 ALA A C 1
ATOM 626 O O . ALA A 1 78 ? 7.059 -12.989 -10.597 1.00 50.50 78 ALA A O 1
ATOM 627 N N . GLN A 1 79 ? 5.442 -13.898 -9.329 1.00 48.31 79 GLN A N 1
ATOM 628 C CA . GLN A 1 79 ? 6.141 -15.153 -9.029 1.00 48.31 79 GLN A CA 1
ATOM 629 C C . GLN A 1 79 ? 5.775 -16.335 -9.948 1.00 48.31 79 GLN A C 1
ATOM 631 O O . GLN A 1 79 ? 6.165 -17.464 -9.641 1.00 48.31 79 GLN A O 1
ATOM 636 N N . HIS A 1 80 ? 5.044 -16.114 -11.049 1.00 37.44 80 HIS A N 1
ATOM 637 C CA . HIS A 1 80 ? 4.482 -17.196 -11.869 1.00 37.44 80 HIS A CA 1
ATOM 638 C C . HIS A 1 80 ? 4.872 -17.177 -13.350 1.00 37.44 80 HIS A C 1
ATOM 640 O O . HIS A 1 80 ? 5.007 -16.079 -13.933 1.00 37.44 80 HIS A O 1
#

Foldseek 3Di:
DQFQLNLLCVLLVDPVCNVLSVVLQVLLCVVQVHRVVSNCQQPPAQDVVVVRHHVSVCSNVVNSVVSVVVSVVVVVVVVD

Organism: NCBI:txid1524264

pLDDT: mean 82.0, std 10.43, range [37.44, 90.81]

Sequence (80 aa):
MMGLREKMLSDSGMPGLQPRVEEIAQTLCEWTGSEDQAYQWYVEHPIASLWNKTAEQLVQEKDLVLVLDFLRSSDQLAQH

Solvent-accessible surface area (backbone atoms only — not comparable to full-atom values): 4474 Å² total; per-residue (Å²): 134,84,50,59,53,61,48,51,48,62,51,43,73,45,87,87,44,55,72,59,42,52,49,46,49,51,53,34,20,68,73,58,70,31,62,70,51,26,35,47,42,33,67,69,42,53,36,70,94,57,82,50,37,22,49,49,56,32,28,52,70,67,44,51,65,58,51,45,53,50,51,57,56,48,53,63,56,74,77,107